Protein AF-A0A9D1NWY0-F1 (afdb_monomer_lite)

Radius of gyration: 20.86 Å; chains: 1;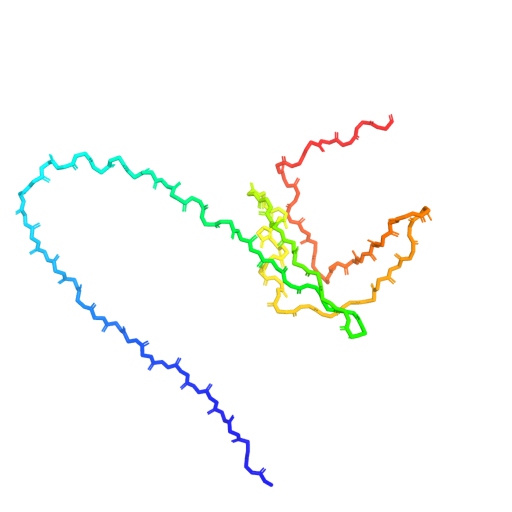 bounding box: 38×52×46 Å

Foldseek 3Di:
DDDDDDDDDDDDDDDDDDDDDPDPPPPPVPPPFDWDWDDDDPDIDIDTFDPDQQSVQVVVQPPDDFDWDDDDDPDIDTDRPDDTPCVVPDDDDD

Sequence (94 aa):
MKKKNVFLLFGTAALMLSACGAAEENSTDVEVARTISVKFGDNTVIYELNNSPAADSLFEQLPITAEAEDFSTNEKIFYPSRELDTGDSPVAEG

Structure (mmCIF, N/CA/C/O backbone):
data_AF-A0A9D1NWY0-F1
#
_entry.id   AF-A0A9D1NWY0-F1
#
loop_
_atom_site.group_PDB
_atom_site.id
_atom_site.type_symbol
_atom_site.label_atom_id
_atom_site.label_alt_id
_atom_site.label_comp_id
_atom_site.label_asym_id
_atom_site.label_entity_id
_atom_site.label_seq_id
_atom_site.pdbx_PDB_ins_code
_atom_site.Cartn_x
_atom_site.Cartn_y
_atom_site.Cartn_z
_atom_site.occupancy
_atom_site.B_iso_or_equiv
_atom_site.auth_seq_id
_atom_site.auth_comp_id
_atom_site.auth_asym_id
_atom_site.auth_atom_id
_atom_site.pdbx_PDB_model_num
ATOM 1 N N . MET A 1 1 ? -17.027 -32.353 13.039 1.00 41.69 1 MET A N 1
ATOM 2 C CA . MET A 1 1 ? -16.887 -32.296 11.566 1.00 41.69 1 MET A CA 1
ATOM 3 C C . MET A 1 1 ? -15.421 -32.188 11.180 1.00 41.69 1 MET A C 1
ATOM 5 O O . MET A 1 1 ? -14.650 -31.574 11.904 1.00 41.69 1 MET A O 1
ATOM 9 N N . LYS A 1 2 ? -15.041 -32.852 10.085 1.00 39.41 2 LYS A N 1
ATOM 10 C CA . LYS A 1 2 ? -13.658 -33.076 9.641 1.00 39.41 2 LYS A CA 1
ATOM 11 C C . LYS A 1 2 ? -13.098 -31.833 8.933 1.00 39.41 2 LYS A C 1
ATOM 13 O O . LYS A 1 2 ? -13.746 -31.305 8.032 1.00 39.41 2 LYS A O 1
ATOM 18 N N . LYS A 1 3 ? -11.903 -31.399 9.346 1.00 46.38 3 LYS A N 1
ATOM 19 C CA . LYS A 1 3 ? -11.107 -30.339 8.710 1.00 46.38 3 LYS A CA 1
ATOM 20 C C . LYS A 1 3 ? -10.704 -30.808 7.309 1.00 46.38 3 LYS A C 1
ATOM 22 O O . LYS A 1 3 ? -10.173 -31.909 7.172 1.00 46.38 3 LYS A O 1
ATOM 27 N N . LYS A 1 4 ? -10.993 -30.018 6.276 1.00 52.44 4 LYS A N 1
ATOM 28 C CA . LYS A 1 4 ? -10.559 -30.306 4.905 1.00 52.44 4 LYS A CA 1
ATOM 29 C C . LYS A 1 4 ? -9.265 -29.541 4.656 1.00 52.44 4 LYS A C 1
ATOM 31 O O . LYS A 1 4 ? -9.297 -28.346 4.393 1.00 52.44 4 LYS A O 1
ATOM 36 N N . ASN A 1 5 ? -8.145 -30.242 4.792 1.00 42.94 5 ASN A N 1
ATOM 37 C CA . ASN A 1 5 ? -6.843 -29.774 4.336 1.00 42.94 5 ASN A CA 1
ATOM 38 C C . ASN A 1 5 ? -6.845 -29.815 2.805 1.00 42.94 5 ASN A C 1
ATOM 40 O O . ASN A 1 5 ? -6.936 -30.896 2.225 1.00 42.94 5 ASN A O 1
ATOM 44 N N . VAL A 1 6 ? -6.774 -28.653 2.162 1.00 44.69 6 VAL A N 1
ATOM 45 C CA . VAL A 1 6 ? -6.550 -28.557 0.719 1.00 44.69 6 VAL A CA 1
ATOM 46 C C . VAL A 1 6 ? -5.044 -28.456 0.516 1.00 44.69 6 VAL A C 1
ATOM 48 O O . VAL A 1 6 ? -4.434 -27.440 0.825 1.00 44.69 6 VAL A O 1
ATOM 51 N N . PHE A 1 7 ? -4.449 -29.552 0.057 1.00 44.28 7 PHE A N 1
ATOM 52 C CA . PHE A 1 7 ? -3.076 -29.611 -0.428 1.00 44.28 7 PHE A CA 1
ATOM 53 C C . PHE A 1 7 ? -3.185 -29.620 -1.954 1.00 44.28 7 PHE A C 1
ATOM 55 O O . PHE A 1 7 ? -3.668 -30.600 -2.520 1.00 44.28 7 PHE A O 1
ATOM 62 N N . LEU A 1 8 ? -2.826 -28.520 -2.616 1.00 40.44 8 LEU A N 1
ATOM 63 C CA . LEU A 1 8 ? -2.655 -28.519 -4.067 1.00 40.44 8 LEU A CA 1
ATOM 64 C C . LEU A 1 8 ? -1.162 -28.633 -4.363 1.00 40.44 8 LEU A C 1
ATOM 66 O O . LEU A 1 8 ? -0.397 -27.710 -4.105 1.00 40.44 8 LEU A O 1
ATOM 70 N N . LEU A 1 9 ? -0.769 -29.787 -4.896 1.00 47.47 9 LEU A N 1
ATOM 71 C CA . LEU A 1 9 ? 0.545 -30.027 -5.472 1.00 47.47 9 LEU A CA 1
ATOM 72 C C . LEU A 1 9 ? 0.324 -30.742 -6.807 1.00 47.47 9 LEU A C 1
ATOM 74 O O . LEU A 1 9 ? 0.001 -31.923 -6.827 1.00 47.47 9 LEU A O 1
ATOM 78 N N . PHE A 1 10 ? 0.449 -30.001 -7.905 1.00 47.97 10 PHE A N 1
ATOM 79 C CA . PHE A 1 10 ? 0.559 -30.480 -9.287 1.00 47.97 10 PHE A CA 1
ATOM 80 C C . PHE A 1 10 ? 1.247 -29.346 -10.059 1.00 47.97 10 PHE A C 1
ATOM 82 O O . PHE A 1 10 ? 0.796 -28.214 -9.977 1.00 47.97 10 PHE A O 1
ATOM 89 N N . GLY A 1 11 ? 2.330 -29.511 -10.800 1.00 40.34 11 GLY A N 1
ATOM 90 C CA . GLY A 1 11 ? 3.132 -30.671 -11.141 1.00 40.34 11 GLY A CA 1
ATOM 91 C C . GLY A 1 11 ? 4.252 -30.148 -12.039 1.00 40.34 11 GLY A C 1
ATOM 92 O O . GLY A 1 11 ? 4.026 -29.290 -12.889 1.00 40.34 11 GLY A O 1
ATOM 93 N N . THR A 1 12 ? 5.471 -30.619 -11.816 1.00 49.16 12 THR A N 1
ATOM 94 C CA . THR A 1 12 ? 6.598 -30.405 -12.719 1.00 49.16 12 THR A CA 1
ATOM 95 C C . THR A 1 12 ? 6.361 -31.189 -14.009 1.00 49.16 12 THR A C 1
ATOM 97 O O . THR A 1 12 ? 6.052 -32.379 -13.954 1.00 49.16 12 THR A O 1
ATOM 100 N N . ALA A 1 13 ? 6.532 -30.561 -15.176 1.00 40.78 13 ALA A N 1
ATOM 101 C CA . ALA A 1 13 ? 6.702 -31.299 -16.424 1.00 40.78 13 ALA A CA 1
ATOM 102 C C . ALA A 1 13 ? 7.454 -30.495 -17.498 1.00 40.78 13 ALA A C 1
ATOM 104 O O . ALA A 1 13 ? 7.073 -29.381 -17.837 1.00 40.78 13 ALA A O 1
ATOM 105 N N . ALA A 1 14 ? 8.447 -31.181 -18.070 1.00 42.16 14 ALA A N 1
ATOM 106 C CA . ALA A 1 14 ? 9.038 -31.013 -19.399 1.00 42.16 14 ALA A CA 1
ATOM 107 C C . ALA A 1 14 ? 10.036 -29.862 -19.634 1.00 42.16 14 ALA A C 1
ATOM 109 O O . ALA A 1 14 ? 9.731 -28.828 -20.217 1.00 42.16 14 ALA A O 1
ATOM 110 N N . LEU A 1 15 ? 11.299 -30.167 -19.319 1.00 43.12 15 LEU A N 1
ATOM 111 C CA . LEU A 1 15 ? 12.466 -29.653 -20.030 1.00 43.12 15 LEU A CA 1
ATOM 112 C C . LEU A 1 15 ? 12.437 -30.220 -21.468 1.00 43.12 15 LEU A C 1
ATOM 114 O O . LEU A 1 15 ? 12.657 -31.416 -21.657 1.00 43.12 15 LEU A O 1
ATOM 118 N N . MET A 1 16 ? 12.135 -29.392 -22.471 1.00 45.16 16 MET A N 1
ATOM 119 C CA . MET A 1 16 ? 12.309 -29.731 -23.889 1.00 45.16 16 MET A CA 1
ATOM 120 C C . MET A 1 16 ? 13.498 -28.950 -24.444 1.00 45.16 16 MET A C 1
ATOM 122 O O . MET A 1 16 ? 13.455 -27.731 -24.584 1.00 45.16 16 MET A O 1
ATOM 126 N N . LEU A 1 17 ? 14.569 -29.681 -24.744 1.00 49.75 17 LEU A N 1
ATOM 127 C CA . LEU A 1 17 ? 15.752 -29.193 -25.439 1.00 49.75 17 LEU A CA 1
ATOM 128 C C . LEU A 1 17 ? 15.479 -29.247 -26.949 1.00 49.75 17 LEU A C 1
ATOM 130 O O . LEU A 1 17 ? 15.357 -30.335 -27.507 1.00 49.75 17 LEU A O 1
ATOM 134 N N . SER A 1 18 ? 15.408 -28.091 -27.610 1.00 61.44 18 SER A N 1
ATOM 135 C CA . SER A 1 18 ? 15.451 -27.999 -29.072 1.00 61.44 18 SER A CA 1
ATOM 136 C C . SER A 1 18 ? 16.428 -26.902 -29.477 1.00 61.44 18 SER A C 1
ATOM 138 O O . SER A 1 18 ? 16.312 -25.756 -29.053 1.00 61.44 18 SER A O 1
ATOM 140 N N . ALA A 1 19 ? 17.434 -27.292 -30.255 1.00 52.62 19 ALA A N 1
ATOM 141 C CA . ALA A 1 19 ? 18.490 -26.427 -30.753 1.00 52.62 19 ALA A CA 1
ATOM 142 C C . ALA A 1 19 ? 18.099 -25.749 -32.078 1.00 52.62 19 ALA A C 1
ATOM 144 O O . ALA A 1 19 ? 17.344 -26.307 -32.870 1.00 52.62 19 ALA A O 1
ATOM 145 N N . CYS A 1 20 ? 18.769 -24.620 -32.334 1.00 34.34 20 CYS A N 1
ATOM 146 C CA . CYS A 1 20 ? 18.886 -23.876 -33.593 1.00 34.34 20 CYS A CA 1
ATOM 147 C C . CYS A 1 20 ? 17.760 -22.877 -33.917 1.00 34.34 20 CYS A C 1
ATOM 149 O O . CYS A 1 20 ? 16.711 -23.215 -34.454 1.00 34.34 20 CYS A O 1
ATOM 151 N N . GLY A 1 21 ? 18.066 -21.610 -33.639 1.00 35.50 21 GLY A N 1
ATOM 152 C CA . GLY A 1 21 ? 17.318 -20.436 -34.064 1.00 35.50 21 GLY A CA 1
ATOM 153 C C . GLY A 1 21 ? 17.744 -19.247 -33.215 1.00 35.50 21 GLY A C 1
ATOM 154 O O . GLY A 1 21 ? 17.245 -19.084 -32.110 1.00 35.50 21 GLY A O 1
ATOM 155 N N . ALA A 1 22 ? 18.694 -18.446 -33.703 1.00 47.69 22 ALA A N 1
ATOM 156 C CA . ALA A 1 22 ? 18.947 -17.116 -33.159 1.00 47.69 22 ALA A CA 1
ATOM 157 C C . ALA A 1 22 ? 17.739 -16.236 -33.512 1.00 47.69 22 ALA A C 1
ATOM 159 O O . ALA A 1 22 ? 17.736 -15.533 -34.519 1.00 47.69 22 ALA A O 1
ATOM 160 N N . ALA A 1 23 ? 16.673 -16.374 -32.732 1.00 39.25 23 ALA A N 1
ATOM 161 C CA . ALA A 1 23 ? 15.659 -15.355 -32.605 1.00 39.25 23 ALA A CA 1
ATOM 162 C C . ALA A 1 23 ? 16.157 -14.435 -31.495 1.00 39.25 23 ALA A C 1
ATOM 164 O O . ALA A 1 23 ? 16.352 -14.872 -30.361 1.00 39.25 23 ALA A O 1
ATOM 165 N N . GLU A 1 24 ? 16.423 -13.180 -31.839 1.00 43.72 24 GLU A N 1
ATOM 166 C CA . GLU A 1 24 ? 16.423 -12.123 -30.842 1.00 43.72 24 GLU A CA 1
ATOM 167 C C . GLU A 1 24 ? 15.017 -12.114 -30.238 1.00 43.72 24 GLU A C 1
ATOM 169 O O . GLU A 1 24 ? 14.076 -11.564 -30.813 1.00 43.72 24 GLU A O 1
ATOM 174 N N . GLU A 1 25 ? 14.852 -12.791 -29.101 1.00 39.47 25 GLU A N 1
ATOM 175 C CA . GLU A 1 25 ? 13.764 -12.489 -28.190 1.00 39.47 25 GLU A CA 1
ATOM 176 C C . GLU A 1 25 ? 14.050 -11.083 -27.676 1.00 39.47 25 GLU A C 1
ATOM 178 O O . GLU A 1 25 ? 14.716 -10.869 -26.667 1.00 39.47 25 GLU A O 1
ATOM 183 N N . ASN A 1 26 ? 13.573 -10.091 -28.426 1.00 47.25 26 ASN A N 1
ATOM 184 C CA . ASN A 1 26 ? 13.198 -8.827 -27.835 1.00 47.25 26 ASN A CA 1
ATOM 185 C C . ASN A 1 26 ? 12.032 -9.151 -26.906 1.00 47.25 26 ASN A C 1
ATOM 187 O O . ASN A 1 26 ? 10.865 -9.047 -27.292 1.00 47.25 26 ASN A O 1
ATOM 191 N N . SER A 1 27 ? 12.379 -9.636 -25.716 1.00 47.38 27 SER A N 1
A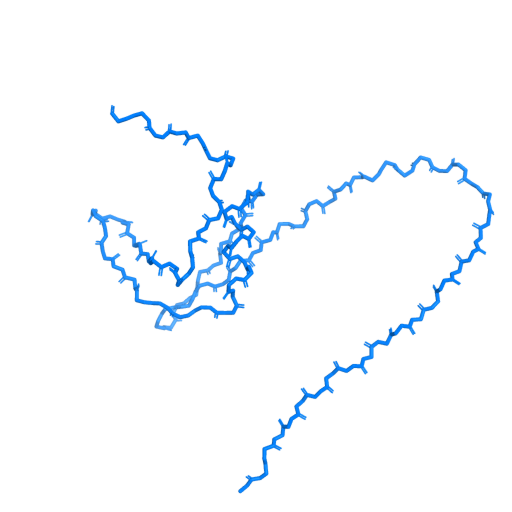TOM 192 C CA . SER A 1 27 ? 11.509 -9.727 -24.565 1.00 47.38 27 SER A CA 1
ATOM 193 C C . SER A 1 27 ? 11.056 -8.305 -24.295 1.00 47.38 27 SER A C 1
ATOM 195 O O . SER A 1 27 ? 11.678 -7.554 -23.552 1.00 47.38 27 SER A O 1
ATOM 197 N N . THR A 1 28 ? 9.989 -7.892 -24.970 1.00 45.78 28 THR A N 1
ATOM 198 C CA . THR A 1 28 ? 9.100 -6.888 -24.420 1.00 45.78 28 THR A CA 1
ATOM 199 C C . THR A 1 28 ? 8.625 -7.509 -23.127 1.00 45.78 28 THR A C 1
ATOM 201 O O . THR A 1 28 ? 7.727 -8.351 -23.143 1.00 45.78 28 THR A O 1
ATOM 204 N N . ASP A 1 29 ? 9.336 -7.198 -22.048 1.00 56.25 29 ASP A N 1
ATOM 205 C CA . ASP A 1 29 ? 8.903 -7.473 -20.698 1.00 56.25 29 ASP A CA 1
ATOM 206 C C . ASP A 1 29 ? 7.565 -6.760 -20.567 1.00 56.25 29 ASP A C 1
ATOM 208 O O . ASP A 1 29 ? 7.481 -5.53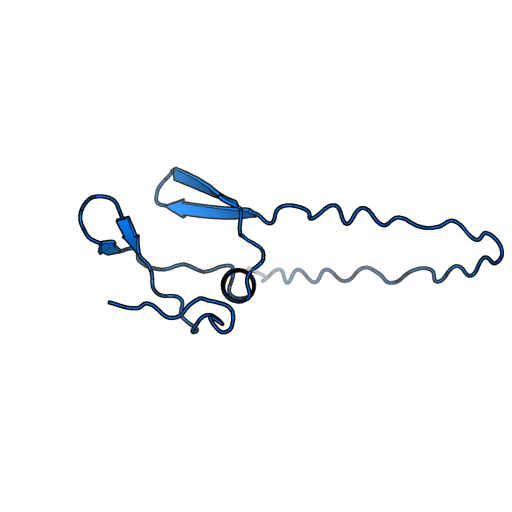7 -20.445 1.00 56.25 29 ASP A O 1
ATOM 212 N N . VAL A 1 30 ? 6.491 -7.509 -20.803 1.00 54.97 30 VAL A N 1
ATOM 213 C CA . VAL A 1 30 ? 5.154 -7.027 -20.528 1.00 54.97 30 VAL A CA 1
ATOM 214 C C . VAL A 1 30 ? 5.099 -7.045 -19.016 1.00 54.97 30 VAL A C 1
ATOM 216 O O . VAL A 1 30 ? 4.759 -8.072 -18.430 1.00 54.97 30 VAL A O 1
ATOM 219 N N . GLU A 1 31 ? 5.499 -5.935 -18.394 1.00 62.69 31 GLU A N 1
ATOM 220 C CA . GLU A 1 31 ? 5.276 -5.715 -16.975 1.00 62.69 31 GLU A CA 1
ATOM 221 C C . GLU A 1 31 ? 3.773 -5.861 -16.744 1.00 62.69 31 GLU A C 1
ATOM 223 O O . GLU A 1 31 ? 2.959 -4.997 -17.082 1.00 62.69 31 GLU A O 1
ATOM 228 N N . VAL A 1 32 ? 3.376 -7.029 -16.244 1.00 71.50 32 VAL A N 1
ATOM 229 C CA . VAL A 1 32 ? 1.994 -7.272 -15.865 1.00 71.50 32 VAL A CA 1
ATOM 230 C C . VAL A 1 32 ? 1.756 -6.425 -14.628 1.00 71.50 32 VAL A C 1
ATOM 232 O O . VAL A 1 32 ? 2.263 -6.747 -13.552 1.00 71.50 32 VAL A O 1
ATOM 235 N N . ALA A 1 33 ? 0.997 -5.340 -14.796 1.00 78.81 33 ALA A N 1
ATOM 236 C CA . ALA A 1 33 ? 0.602 -4.452 -13.713 1.00 78.81 33 ALA A CA 1
ATOM 237 C C . ALA A 1 33 ? 0.084 -5.275 -12.525 1.00 78.81 33 ALA A C 1
ATOM 239 O O . ALA A 1 33 ? -0.900 -6.018 -12.628 1.00 78.81 33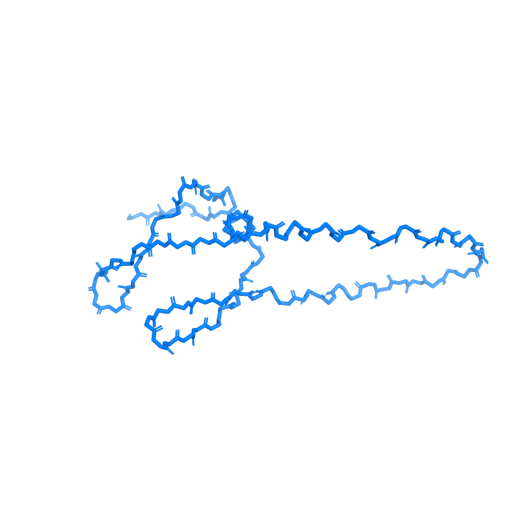 ALA A O 1
ATOM 240 N N . ARG A 1 34 ? 0.783 -5.182 -11.391 1.00 92.62 34 A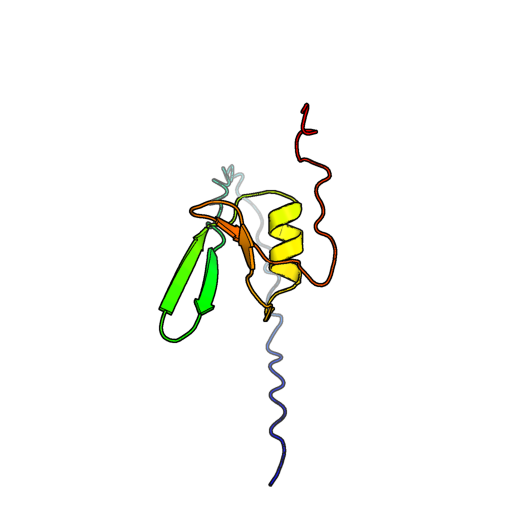RG A N 1
ATOM 241 C CA . ARG A 1 34 ? 0.425 -5.924 -10.183 1.00 92.62 34 ARG A CA 1
ATOM 242 C C . ARG A 1 34 ? -0.669 -5.166 -9.467 1.00 92.62 34 ARG A C 1
ATOM 244 O O . ARG A 1 34 ? -0.503 -3.997 -9.144 1.00 92.62 34 ARG A O 1
ATOM 251 N N . THR A 1 35 ? -1.780 -5.832 -9.185 1.00 96.50 35 THR A N 1
ATOM 252 C CA . THR A 1 35 ? -2.920 -5.191 -8.525 1.00 96.50 35 THR A CA 1
ATOM 253 C C . THR A 1 35 ? -3.225 -5.823 -7.180 1.00 96.50 35 THR A C 1
ATOM 255 O O . THR A 1 35 ? -3.158 -7.046 -7.042 1.00 96.50 35 THR A O 1
ATOM 258 N N . ILE A 1 36 ? -3.663 -5.010 -6.223 1.00 96.50 36 ILE A N 1
ATOM 259 C CA . ILE A 1 36 ? -4.223 -5.465 -4.949 1.00 96.50 36 ILE A CA 1
ATOM 260 C C . ILE A 1 36 ? -5.678 -5.018 -4.814 1.00 96.50 36 ILE A C 1
ATOM 262 O O . ILE A 1 36 ? -6.083 -3.975 -5.323 1.00 96.50 36 ILE A O 1
ATOM 266 N N . SER A 1 37 ? -6.471 -5.817 -4.104 1.00 97.62 37 SER A N 1
ATOM 267 C CA . SER A 1 37 ? -7.853 -5.493 -3.753 1.00 97.62 37 SER A CA 1
ATOM 268 C C . SER A 1 37 ? -7.932 -5.138 -2.273 1.00 97.62 37 SER A C 1
ATOM 270 O O . SER A 1 37 ? -7.596 -5.962 -1.423 1.00 97.62 37 SER A O 1
ATOM 272 N N . VAL A 1 38 ? -8.402 -3.930 -1.968 1.00 97.06 38 VAL A N 1
ATOM 273 C CA . VAL A 1 38 ? -8.657 -3.463 -0.602 1.00 97.06 38 VAL A CA 1
ATOM 274 C C . VAL A 1 38 ? -10.159 -3.489 -0.362 1.00 97.06 38 VAL A C 1
ATOM 276 O O . VAL A 1 38 ? -10.925 -2.912 -1.134 1.00 97.06 38 VAL A O 1
ATOM 279 N N . LYS A 1 39 ? -10.586 -4.168 0.704 1.00 97.81 39 LYS A N 1
ATOM 280 C CA . LYS A 1 39 ? -11.999 -4.325 1.067 1.00 97.81 39 LYS A CA 1
ATOM 281 C C . LYS A 1 39 ? -12.289 -3.643 2.395 1.00 97.81 39 LYS A C 1
ATOM 283 O O . LYS A 1 39 ? -11.560 -3.861 3.357 1.00 97.81 39 LYS A O 1
ATOM 288 N N . PHE A 1 40 ? -13.366 -2.864 2.450 1.00 96.31 40 PHE A N 1
ATOM 289 C CA . PHE A 1 40 ? -13.830 -2.196 3.669 1.00 96.31 40 PHE A CA 1
ATOM 290 C C . PHE A 1 40 ? -15.356 -2.055 3.655 1.00 96.31 40 PHE A C 1
ATOM 292 O O . PHE A 1 40 ? -15.936 -1.496 2.721 1.00 96.31 40 PHE A O 1
ATOM 299 N N . GLY A 1 41 ? -16.022 -2.577 4.689 1.00 94.81 41 GLY A N 1
ATOM 300 C CA . GLY A 1 41 ? -17.477 -2.753 4.658 1.00 94.81 41 GLY A CA 1
ATOM 301 C C . GLY A 1 41 ? -17.898 -3.551 3.418 1.00 94.81 41 GLY A C 1
ATOM 302 O O . GLY A 1 41 ? -17.305 -4.588 3.124 1.00 94.81 41 GLY A O 1
ATOM 303 N N . ASP A 1 42 ? -18.857 -3.020 2.662 1.00 97.69 42 ASP A N 1
ATOM 304 C CA . ASP A 1 42 ? -19.319 -3.603 1.392 1.00 97.69 42 ASP A CA 1
ATOM 305 C C . ASP A 1 42 ? -18.543 -3.088 0.163 1.00 97.69 42 ASP A C 1
ATOM 307 O O . ASP A 1 42 ? -18.838 -3.464 -0.973 1.00 97.69 42 ASP A O 1
ATOM 311 N N . ASN A 1 43 ? -17.544 -2.224 0.364 1.00 97.25 43 ASN A N 1
ATOM 312 C CA . ASN A 1 43 ? -16.792 -1.594 -0.716 1.00 97.25 43 ASN A CA 1
ATOM 313 C C . ASN A 1 43 ? -15.523 -2.376 -1.060 1.00 97.25 43 ASN A C 1
ATOM 315 O O . ASN A 1 43 ? -14.910 -3.042 -0.222 1.00 97.25 43 ASN A O 1
AT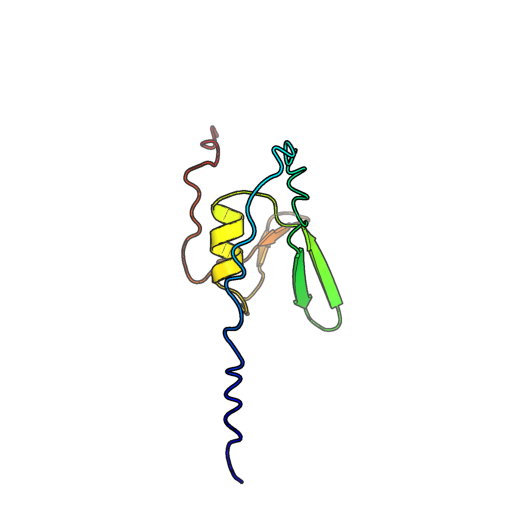OM 319 N N . THR A 1 44 ? -15.096 -2.255 -2.316 1.00 98.06 44 THR A N 1
ATOM 320 C CA . THR A 1 44 ? -13.816 -2.773 -2.801 1.00 98.06 44 THR A CA 1
ATOM 321 C C . THR A 1 44 ? -13.159 -1.747 -3.711 1.00 98.06 44 THR A C 1
ATOM 323 O O . THR A 1 44 ? -13.800 -1.239 -4.629 1.00 98.06 44 THR A O 1
ATOM 326 N N . VAL A 1 45 ? -11.877 -1.481 -3.481 1.00 97.44 45 VAL A N 1
ATOM 327 C CA . VAL A 1 45 ? -11.036 -0.651 -4.350 1.00 97.44 45 VAL A CA 1
ATOM 328 C C . VAL A 1 45 ? -9.889 -1.507 -4.874 1.00 97.44 45 VAL A C 1
ATOM 330 O O . VAL A 1 45 ? -9.325 -2.315 -4.133 1.00 97.44 45 VAL A O 1
ATOM 333 N N . ILE A 1 46 ? -9.574 -1.363 -6.160 1.00 97.75 46 ILE A N 1
ATOM 334 C CA . ILE A 1 46 ? -8.434 -2.024 -6.797 1.00 97.75 46 ILE A CA 1
ATOM 335 C C . ILE A 1 46 ? -7.335 -0.984 -6.976 1.00 97.75 46 ILE A C 1
ATOM 337 O O . ILE A 1 46 ? -7.574 0.056 -7.587 1.00 97.75 46 ILE A O 1
ATOM 341 N N . TYR A 1 47 ? -6.155 -1.273 -6.441 1.00 96.31 47 TYR A N 1
ATOM 342 C CA . TYR A 1 47 ? -4.964 -0.449 -6.602 1.00 96.31 47 TYR A CA 1
ATOM 343 C C . TYR A 1 47 ? -3.963 -1.175 -7.484 1.00 96.31 47 TYR A C 1
ATOM 345 O O . TYR A 1 47 ? -3.750 -2.375 -7.316 1.00 96.31 47 TYR A O 1
ATOM 353 N N . GLU A 1 48 ? -3.337 -0.437 -8.389 1.00 97.12 48 GLU A N 1
ATOM 354 C CA . GLU A 1 48 ? -2.117 -0.870 -9.057 1.00 97.12 48 GLU A CA 1
ATOM 355 C C . GLU A 1 48 ? -0.922 -0.551 -8.154 1.00 97.12 48 GLU A C 1
ATOM 357 O O . GLU A 1 48 ? -0.827 0.541 -7.590 1.00 97.12 48 GLU A O 1
ATOM 362 N N . LEU A 1 49 ? -0.040 -1.527 -7.978 1.00 95.12 49 LEU A N 1
ATOM 363 C CA . LEU A 1 49 ? 1.219 -1.372 -7.273 1.00 95.12 49 LEU A CA 1
ATOM 364 C C . LEU A 1 49 ? 2.298 -0.944 -8.260 1.00 95.12 49 LEU A C 1
ATOM 366 O O . LEU A 1 49 ? 2.417 -1.511 -9.343 1.00 95.12 49 LEU A O 1
ATOM 370 N N . ASN A 1 50 ? 3.115 0.019 -7.845 1.00 91.75 50 ASN A N 1
ATOM 371 C CA . ASN A 1 50 ? 4.312 0.389 -8.587 1.00 91.75 50 ASN A CA 1
ATOM 372 C C . ASN A 1 50 ? 5.399 -0.705 -8.487 1.00 91.75 50 ASN A C 1
ATOM 374 O O . ASN A 1 50 ? 5.287 -1.678 -7.730 1.00 91.75 50 ASN A O 1
ATOM 378 N N . ASN A 1 51 ? 6.482 -0.523 -9.239 1.00 91.94 51 ASN A N 1
ATOM 379 C CA . ASN A 1 51 ? 7.645 -1.409 -9.207 1.00 91.94 51 ASN A CA 1
ATOM 380 C C . ASN A 1 51 ? 8.685 -0.845 -8.235 1.00 91.94 51 ASN A C 1
ATOM 382 O O . ASN A 1 51 ? 9.703 -0.298 -8.649 1.00 91.94 51 ASN A O 1
ATOM 386 N N . SER A 1 52 ? 8.377 -0.911 -6.937 1.00 93.19 52 SER A N 1
ATOM 387 C CA . SER A 1 52 ? 9.289 -0.497 -5.866 1.00 93.19 52 SER A CA 1
ATOM 388 C C . SER A 1 52 ? 9.475 -1.603 -4.822 1.00 93.19 52 SER A C 1
ATOM 390 O O . SER A 1 52 ? 8.540 -2.383 -4.600 1.00 93.19 52 SER A O 1
ATOM 392 N N . PRO A 1 53 ? 10.611 -1.618 -4.096 1.00 95.38 53 PRO A N 1
ATOM 393 C CA . PRO A 1 53 ? 10.822 -2.549 -2.983 1.00 95.38 53 PRO A CA 1
ATOM 394 C C . PRO A 1 53 ? 9.735 -2.462 -1.899 1.00 95.38 53 PRO A C 1
ATOM 396 O O . PRO A 1 53 ? 9.370 -3.465 -1.279 1.00 95.38 53 PRO A O 1
ATOM 399 N N . ALA A 1 54 ? 9.144 -1.278 -1.707 1.00 95.31 54 ALA A N 1
ATOM 400 C CA . ALA A 1 54 ? 8.071 -1.075 -0.738 1.00 95.31 54 ALA A CA 1
ATOM 401 C C . ALA A 1 54 ? 6.776 -1.775 -1.177 1.00 95.31 54 ALA A C 1
ATOM 403 O O . ALA A 1 54 ? 6.092 -2.393 -0.357 1.00 95.31 54 ALA A O 1
ATOM 404 N N . ALA A 1 55 ? 6.453 -1.713 -2.472 1.00 95.38 55 ALA A N 1
ATOM 405 C CA . ALA A 1 55 ? 5.319 -2.430 -3.041 1.00 95.38 55 ALA A CA 1
ATOM 406 C C . ALA A 1 55 ? 5.522 -3.951 -2.998 1.00 95.38 55 ALA A C 1
ATOM 408 O O . ALA A 1 55 ? 4.579 -4.672 -2.665 1.00 95.38 55 ALA A O 1
ATOM 409 N N . ASP A 1 56 ? 6.742 -4.430 -3.260 1.00 95.12 56 ASP A N 1
ATOM 410 C CA . ASP A 1 56 ? 7.111 -5.847 -3.127 1.00 95.12 56 ASP A CA 1
ATOM 411 C C . ASP A 1 56 ? 6.905 -6.327 -1.687 1.00 95.12 56 ASP A C 1
ATOM 413 O O . ASP A 1 56 ? 6.168 -7.283 -1.434 1.00 95.12 56 ASP A O 1
ATOM 417 N N . SER A 1 57 ? 7.459 -5.580 -0.731 1.00 96.56 57 SER A N 1
ATOM 418 C CA . SER A 1 57 ? 7.348 -5.859 0.703 1.00 96.56 57 SER A CA 1
ATOM 419 C C . SER A 1 57 ? 5.900 -5.862 1.197 1.00 96.56 57 SER A C 1
ATOM 421 O O . SER A 1 57 ? 5.540 -6.654 2.071 1.00 96.56 57 SER A O 1
ATOM 423 N N . LEU A 1 58 ? 5.049 -4.980 0.661 1.00 95.94 58 LEU A N 1
ATOM 424 C CA . LEU A 1 58 ? 3.620 -4.962 0.973 1.00 95.94 58 LEU A CA 1
ATOM 425 C C . LEU A 1 58 ? 2.915 -6.194 0.392 1.00 95.94 58 LEU A C 1
ATOM 427 O O . LEU A 1 58 ? 2.111 -6.825 1.082 1.00 95.94 58 LEU A O 1
ATOM 431 N N . PHE A 1 59 ? 3.216 -6.553 -0.858 1.00 95.56 59 PHE A N 1
ATOM 432 C CA . PHE A 1 59 ? 2.606 -7.691 -1.544 1.00 95.56 59 PHE A CA 1
ATOM 433 C C . PHE A 1 59 ? 2.903 -9.018 -0.829 1.00 95.56 59 PHE A C 1
ATOM 435 O O . PHE A 1 59 ? 1.999 -9.829 -0.630 1.00 95.56 59 PHE A O 1
ATOM 442 N N . GLU A 1 60 ? 4.136 -9.209 -0.357 1.00 95.62 60 GLU A N 1
ATOM 443 C CA . GLU A 1 60 ? 4.564 -10.393 0.405 1.00 95.62 60 GLU A CA 1
ATOM 444 C C . GLU A 1 60 ? 3.874 -10.556 1.765 1.00 95.62 60 GLU A C 1
ATOM 446 O O . GLU A 1 60 ? 3.913 -11.630 2.371 1.00 95.62 60 GLU A O 1
ATOM 451 N N . GLN A 1 61 ? 3.266 -9.492 2.287 1.00 96.25 61 GLN A N 1
ATOM 452 C CA . GLN A 1 61 ? 2.527 -9.539 3.542 1.00 96.25 61 GLN A CA 1
ATOM 453 C C . GLN A 1 61 ? 1.061 -9.956 3.352 1.00 96.25 61 GLN A C 1
ATOM 455 O O . GLN A 1 61 ? 0.391 -10.259 4.339 1.00 96.25 61 GLN A O 1
ATOM 460 N N . LEU A 1 62 ? 0.545 -9.997 2.118 1.00 95.44 62 LEU A N 1
ATOM 461 C CA . LEU A 1 62 ? -0.859 -10.315 1.863 1.00 95.44 62 LEU A CA 1
ATOM 462 C C . LEU A 1 62 ? -1.202 -11.794 2.148 1.00 95.44 62 LEU A C 1
ATOM 464 O O . LEU A 1 62 ? -0.403 -12.688 1.864 1.00 95.44 62 LEU A O 1
ATOM 468 N N . PRO A 1 63 ? -2.430 -12.086 2.631 1.00 95.88 63 PRO A N 1
ATOM 469 C CA . PRO A 1 63 ? -3.484 -11.132 2.985 1.00 95.88 63 PRO A CA 1
ATOM 470 C C . PRO A 1 63 ? -3.247 -10.474 4.356 1.00 95.88 63 PRO A C 1
ATOM 472 O O . PRO A 1 63 ? -2.939 -11.155 5.332 1.00 95.88 63 PRO A O 1
ATOM 475 N N . ILE A 1 64 ? -3.494 -9.164 4.451 1.00 94.69 64 ILE A N 1
ATOM 476 C CA . ILE A 1 64 ? -3.465 -8.409 5.714 1.00 94.69 64 ILE A CA 1
ATOM 477 C C . ILE A 1 64 ? -4.865 -7.876 6.008 1.00 94.69 64 ILE A C 1
ATOM 479 O O . ILE A 1 64 ? -5.595 -7.463 5.108 1.00 94.69 64 ILE A O 1
ATOM 483 N N . THR A 1 65 ? -5.243 -7.869 7.281 1.00 95.25 65 THR A N 1
ATOM 484 C CA . THR A 1 65 ? -6.367 -7.082 7.797 1.00 95.25 65 THR A CA 1
ATOM 485 C C . THR A 1 65 ? -5.806 -6.134 8.846 1.00 95.25 65 THR A C 1
ATOM 487 O O . THR A 1 65 ? -5.136 -6.589 9.771 1.00 95.25 65 THR A O 1
ATOM 490 N N . ALA A 1 66 ? -6.047 -4.838 8.680 1.00 93.56 66 ALA A N 1
ATOM 491 C CA . ALA A 1 66 ? -5.560 -3.787 9.566 1.00 93.56 66 ALA A CA 1
ATOM 492 C C . ALA A 1 66 ? -6.660 -2.745 9.791 1.00 93.56 66 ALA A C 1
ATOM 494 O O . ALA A 1 66 ? -7.576 -2.616 8.975 1.00 93.56 66 ALA A O 1
ATOM 495 N N . GLU A 1 67 ? -6.565 -2.014 10.898 1.00 94.56 67 GLU A N 1
ATOM 496 C CA . GLU A 1 67 ? -7.397 -0.835 11.125 1.00 94.56 67 GLU A CA 1
ATOM 497 C C . GLU A 1 67 ? -6.848 0.339 10.305 1.00 94.56 67 GLU A C 1
ATOM 499 O O . GLU A 1 67 ? -5.635 0.529 10.220 1.00 94.56 67 GLU A O 1
ATOM 504 N N . ALA A 1 68 ? -7.749 1.088 9.666 1.00 94.75 68 ALA A N 1
ATOM 505 C CA . ALA A 1 68 ? -7.403 2.294 8.924 1.00 94.75 68 ALA A CA 1
ATOM 506 C C . ALA A 1 68 ? -7.742 3.533 9.759 1.00 94.75 68 ALA A C 1
ATOM 508 O O . ALA A 1 68 ? -8.849 3.645 10.291 1.00 94.75 68 ALA A O 1
ATOM 509 N N . GLU A 1 69 ? -6.814 4.479 9.819 1.00 95.88 69 GLU A N 1
ATOM 510 C CA . GLU A 1 69 ? -6.910 5.709 10.601 1.00 95.88 69 GLU A CA 1
ATOM 511 C C . GLU A 1 69 ? -7.143 6.921 9.692 1.00 95.88 69 GLU A C 1
ATOM 513 O O . GLU A 1 69 ? -6.709 6.939 8.540 1.00 95.88 69 GLU A O 1
ATOM 518 N N . ASP A 1 70 ? -7.848 7.934 10.201 1.00 97.12 70 ASP A N 1
ATOM 519 C CA . ASP A 1 70 ? -7.945 9.240 9.543 1.00 97.12 70 ASP A CA 1
ATOM 520 C C . ASP A 1 70 ? -6.615 9.988 9.637 1.00 97.12 70 ASP A C 1
ATOM 522 O O . ASP A 1 70 ? -6.100 10.210 10.733 1.00 97.12 70 ASP A O 1
ATOM 526 N N . PHE A 1 71 ? -6.098 10.437 8.494 1.00 95.88 71 PHE A N 1
ATOM 527 C CA . PHE A 1 71 ? -4.944 11.323 8.426 1.00 95.88 71 PHE A CA 1
ATOM 528 C C . PHE A 1 71 ? -5.301 12.584 7.633 1.00 95.88 71 PHE A C 1
ATOM 530 O O . PHE A 1 71 ? -5.789 12.529 6.505 1.00 95.88 71 PHE A O 1
ATOM 537 N N . SER A 1 72 ? -5.067 13.757 8.227 1.00 95.88 72 SER A N 1
ATOM 538 C CA . SER A 1 72 ? -5.433 15.047 7.626 1.00 95.88 72 SER A CA 1
ATOM 539 C C . SER A 1 72 ? -6.913 15.093 7.177 1.00 95.88 72 SER A C 1
ATOM 541 O O . SER A 1 72 ? -7.799 14.740 7.952 1.00 95.88 72 SER A O 1
ATOM 543 N N . THR A 1 73 ? -7.209 15.594 5.972 1.00 94.50 73 THR A N 1
ATOM 544 C CA . THR A 1 73 ? -8.587 15.846 5.502 1.00 94.50 73 THR A CA 1
ATOM 545 C C . THR A 1 73 ? -9.154 14.718 4.637 1.00 94.50 73 THR A C 1
ATOM 547 O O . THR A 1 73 ? -10.351 14.450 4.685 1.00 94.50 73 THR A O 1
ATOM 550 N N . ASN A 1 74 ? -8.328 14.081 3.807 1.00 94.50 74 ASN A N 1
ATOM 551 C CA . ASN A 1 74 ? -8.775 13.169 2.748 1.00 94.50 74 ASN A CA 1
ATOM 552 C C . ASN A 1 74 ? -7.910 11.907 2.627 1.00 94.50 74 ASN A C 1
ATOM 554 O O . ASN A 1 74 ? -7.944 11.248 1.587 1.00 94.50 74 ASN A O 1
ATOM 558 N N . GLU A 1 75 ? -7.135 11.582 3.657 1.00 95.75 75 GLU A N 1
ATOM 559 C CA . GLU A 1 75 ? -6.224 10.445 3.654 1.00 95.75 75 GLU A CA 1
ATOM 560 C C . GLU A 1 75 ? -6.630 9.426 4.720 1.00 95.75 75 GLU A C 1
ATOM 562 O O . GLU A 1 75 ? -7.066 9.764 5.823 1.00 95.75 75 GLU A O 1
ATOM 567 N N . LYS A 1 76 ? -6.506 8.150 4.355 1.00 93.94 76 LYS A N 1
ATOM 568 C CA . LYS A 1 76 ? -6.604 7.024 5.275 1.00 93.94 76 LYS A CA 1
ATOM 569 C C . LYS A 1 76 ? -5.261 6.320 5.286 1.00 93.94 76 LYS A C 1
ATOM 571 O O . LYS A 1 76 ? -4.751 5.984 4.219 1.00 93.94 76 LYS A O 1
ATOM 576 N N . ILE A 1 77 ? -4.729 6.072 6.474 1.00 96.19 77 ILE A N 1
ATOM 577 C CA . ILE A 1 77 ? -3.451 5.380 6.652 1.00 96.19 77 ILE A CA 1
ATOM 578 C C . ILE A 1 77 ? -3.655 4.072 7.407 1.00 96.19 77 ILE A C 1
ATOM 580 O O . ILE A 1 77 ? -4.632 3.905 8.132 1.00 96.19 77 ILE A O 1
ATOM 584 N N . PHE A 1 78 ? -2.732 3.135 7.234 1.00 95.44 78 PHE A N 1
ATOM 585 C CA . PHE A 1 78 ? -2.629 1.937 8.059 1.00 95.44 78 PHE A CA 1
ATOM 586 C C . PHE A 1 78 ? -1.152 1.602 8.250 1.00 95.44 78 PHE A C 1
ATOM 588 O O . PHE A 1 78 ? -0.312 1.965 7.424 1.00 95.44 78 PHE A O 1
ATOM 595 N N . TYR A 1 79 ? -0.845 0.872 9.316 1.00 94.00 79 TYR A N 1
ATOM 596 C CA . TYR A 1 79 ? 0.511 0.432 9.621 1.00 94.00 79 TYR A CA 1
ATOM 597 C C . TYR A 1 79 ? 0.633 -1.080 9.376 1.00 94.00 79 TYR A C 1
ATOM 599 O O . TYR A 1 79 ? -0.042 -1.860 10.055 1.00 94.00 79 TYR A O 1
ATOM 607 N N . PRO A 1 80 ? 1.451 -1.530 8.405 1.00 92.19 80 PRO A N 1
ATOM 608 C CA . PRO A 1 80 ? 1.733 -2.949 8.213 1.00 92.19 80 PRO A CA 1
ATOM 609 C C . PRO A 1 80 ? 2.387 -3.570 9.458 1.00 92.19 80 PRO A C 1
ATOM 611 O O . PRO A 1 80 ? 3.089 -2.896 10.209 1.00 92.19 80 PRO A O 1
ATOM 614 N N . SER A 1 81 ? 2.192 -4.875 9.675 1.00 89.31 81 SER A N 1
ATOM 615 C CA . SER A 1 81 ? 2.767 -5.575 10.838 1.00 89.31 81 SER A CA 1
ATOM 616 C C . SER A 1 81 ? 4.285 -5.753 10.750 1.00 89.31 81 SER A C 1
ATOM 618 O O . SER A 1 81 ? 4.935 -5.993 11.768 1.00 89.31 81 SER A O 1
ATOM 620 N N . ARG A 1 82 ? 4.846 -5.653 9.540 1.00 94.81 82 ARG A N 1
ATOM 621 C CA . ARG A 1 82 ? 6.285 -5.640 9.268 1.00 94.81 82 ARG A CA 1
ATOM 622 C C . ARG A 1 82 ? 6.635 -4.397 8.464 1.00 94.81 82 ARG A C 1
ATOM 624 O O . ARG A 1 82 ? 5.898 -4.041 7.545 1.00 94.81 82 ARG A O 1
ATOM 631 N N . GLU A 1 83 ? 7.767 -3.781 8.791 1.00 95.25 83 GLU A N 1
ATOM 632 C CA . GLU A 1 83 ? 8.297 -2.638 8.045 1.00 95.25 83 GLU A CA 1
ATOM 633 C C . GLU A 1 83 ? 8.450 -2.971 6.555 1.00 95.25 83 GLU A C 1
ATOM 635 O O . GLU A 1 83 ? 8.742 -4.110 6.180 1.00 95.25 83 GLU A O 1
ATOM 640 N N . LEU A 1 84 ? 8.202 -1.970 5.713 1.00 95.75 84 LEU A N 1
ATOM 641 C CA . LEU A 1 84 ? 8.395 -2.072 4.272 1.00 95.75 84 LEU A CA 1
ATOM 642 C C . LEU A 1 84 ? 9.849 -1.751 3.931 1.00 95.75 84 LEU A C 1
ATOM 644 O O . LEU A 1 84 ? 10.451 -0.886 4.566 1.00 95.75 84 LEU A O 1
ATOM 648 N N . ASP A 1 85 ? 10.388 -2.391 2.898 1.00 96.25 85 ASP A N 1
ATOM 649 C CA . ASP A 1 85 ? 11.671 -1.984 2.333 1.00 96.25 85 ASP A CA 1
ATOM 650 C C . ASP A 1 85 ? 11.518 -0.654 1.582 1.00 96.25 85 ASP A C 1
ATOM 652 O O . ASP A 1 85 ? 10.892 -0.584 0.526 1.00 96.25 85 ASP A O 1
ATOM 656 N N . THR A 1 86 ? 12.070 0.423 2.138 1.00 93.50 86 THR A N 1
ATOM 657 C CA . THR A 1 86 ? 12.060 1.759 1.526 1.00 93.50 86 THR A CA 1
ATOM 658 C C . THR A 1 86 ? 13.433 2.170 0.993 1.00 93.50 86 THR A C 1
ATOM 660 O O . THR A 1 86 ? 13.680 3.366 0.848 1.00 93.50 86 THR A O 1
ATOM 663 N N . GLY A 1 87 ? 14.343 1.221 0.741 1.00 91.31 87 GLY A N 1
ATOM 664 C CA . GLY A 1 87 ? 15.735 1.504 0.368 1.00 91.31 87 GLY A CA 1
ATOM 665 C C . GLY A 1 87 ? 15.899 2.370 -0.887 1.00 91.31 87 GLY A C 1
ATOM 666 O O . GLY A 1 87 ? 16.791 3.214 -0.928 1.00 91.31 87 GLY A O 1
ATOM 667 N N . ASP A 1 88 ? 14.997 2.217 -1.859 1.00 90.19 88 ASP A N 1
ATOM 668 C CA . ASP A 1 88 ? 15.008 2.975 -3.121 1.00 90.19 88 ASP A CA 1
ATOM 669 C C . ASP A 1 88 ? 14.134 4.243 -3.088 1.00 90.19 88 ASP A C 1
ATOM 671 O O . ASP A 1 88 ? 14.010 4.953 -4.089 1.00 90.19 88 ASP A O 1
ATOM 675 N N . SER A 1 89 ? 13.508 4.550 -1.950 1.00 88.00 89 SER A N 1
ATOM 676 C CA . SER A 1 89 ? 12.702 5.761 -1.804 1.00 88.00 89 SER A CA 1
ATOM 677 C C . SER A 1 89 ? 13.598 6.984 -1.570 1.00 88.00 89 SER A C 1
ATOM 679 O O . SER A 1 89 ? 14.537 6.914 -0.773 1.00 88.00 89 SER A O 1
ATOM 681 N N . PRO A 1 90 ? 13.311 8.141 -2.200 1.00 87.00 90 PRO A N 1
ATOM 682 C CA . PRO A 1 90 ? 14.028 9.372 -1.896 1.00 87.00 90 PRO A CA 1
ATOM 683 C C . PRO A 1 90 ? 13.837 9.752 -0.424 1.00 87.00 90 PRO A C 1
ATOM 685 O O . PRO A 1 90 ? 12.757 9.582 0.147 1.00 87.00 90 PRO A O 1
ATOM 688 N N . VAL A 1 91 ? 14.888 10.298 0.186 1.00 86.62 91 VAL A N 1
ATOM 689 C CA . VAL A 1 91 ? 14.813 10.819 1.554 1.00 86.62 91 VAL A CA 1
ATOM 690 C C . VAL A 1 91 ? 13.932 12.065 1.552 1.00 86.62 91 VAL A C 1
ATOM 692 O O . VAL A 1 91 ? 14.117 12.959 0.727 1.00 86.62 91 VAL A O 1
ATOM 695 N N . ALA A 1 92 ? 12.971 12.128 2.472 1.00 82.69 92 ALA A N 1
ATOM 696 C CA . ALA A 1 92 ? 12.164 13.326 2.648 1.00 82.69 92 ALA A CA 1
ATOM 697 C C . ALA A 1 92 ? 13.036 14.464 3.211 1.00 82.69 92 ALA A C 1
ATOM 699 O O . ALA A 1 92 ? 13.558 14.356 4.321 1.00 82.69 92 ALA A O 1
ATOM 700 N N . GLU A 1 93 ? 13.177 15.555 2.458 1.00 76.88 93 GLU A N 1
ATOM 701 C CA . GLU A 1 93 ? 13.713 16.824 2.959 1.00 76.88 93 GLU A CA 1
ATOM 702 C C . GLU A 1 93 ? 12.525 17.679 3.419 1.00 76.88 93 GLU A C 1
ATOM 704 O O . GLU A 1 93 ? 11.708 18.108 2.602 1.00 76.88 93 GLU A O 1
ATOM 709 N N . GLY A 1 94 ? 12.366 17.803 4.739 1.00 61.81 94 GLY A N 1
ATOM 710 C CA . GLY A 1 94 ? 11.273 18.546 5.380 1.00 61.81 94 GLY A CA 1
ATOM 711 C C . GLY A 1 94 ? 11.487 20.052 5.435 1.00 61.81 94 GLY A C 1
ATOM 712 O O . GLY A 1 94 ? 12.651 20.501 5.336 1.00 61.81 94 GLY A O 1
#

pLDDT: mean 77.61, std 23.08, range [34.34, 98.06]

InterPro domains:
  IPR029000 Cyclophilin-like domain superfamily [SSF50891] (36-91)
  IPR041183 Cyclophilin-like [PF18050] (39-90)

Secondary structure (DSSP, 8-state):
---------------------------------EEEEEEETTEEEEEEEPSSHHHHHHHTT-S-----EEETTTEEE---SS----TTSPPP--

Organism: NCBI:txid2840913